Protein AF-A0A7V8SK53-F1 (afdb_monomer_lite)

Structure (mmCIF, N/CA/C/O backbone):
data_AF-A0A7V8SK53-F1
#
_entry.id   AF-A0A7V8SK53-F1
#
loop_
_atom_site.group_PDB
_atom_site.id
_atom_site.type_symbol
_atom_site.label_atom_id
_atom_site.label_alt_id
_atom_site.label_comp_id
_atom_site.label_asym_id
_atom_site.label_entity_id
_atom_site.label_seq_id
_atom_site.pdbx_PDB_ins_code
_atom_site.Cartn_x
_atom_site.Cartn_y
_atom_site.Cartn_z
_atom_site.occupancy
_atom_site.B_iso_or_equiv
_atom_site.auth_seq_id
_atom_site.auth_comp_id
_atom_site.auth_asym_id
_atom_site.auth_atom_id
_atom_site.pdbx_PDB_model_num
ATOM 1 N N . MET A 1 1 ? 17.044 -2.751 9.995 1.00 39.59 1 MET A N 1
ATOM 2 C CA . MET A 1 1 ? 16.589 -4.112 9.636 1.00 39.59 1 MET A CA 1
ATOM 3 C C . MET A 1 1 ? 15.443 -3.980 8.644 1.00 39.59 1 MET A C 1
ATOM 5 O O . MET A 1 1 ? 14.297 -3.995 9.058 1.00 39.59 1 MET A O 1
ATOM 9 N N . THR A 1 2 ? 15.730 -3.757 7.356 1.00 44.28 2 THR A N 1
ATOM 10 C CA . THR A 1 2 ? 14.673 -3.342 6.403 1.00 44.28 2 THR A CA 1
ATOM 11 C C . THR A 1 2 ? 14.855 -3.943 5.008 1.00 44.28 2 THR A C 1
ATOM 13 O O . THR A 1 2 ? 14.433 -3.363 4.018 1.00 44.28 2 THR A O 1
ATOM 16 N N . TYR A 1 3 ? 15.503 -5.106 4.903 1.00 50.75 3 TYR A N 1
ATOM 17 C CA . TYR A 1 3 ? 15.648 -5.792 3.614 1.00 50.75 3 TYR A CA 1
ATOM 18 C C . TYR A 1 3 ? 14.410 -6.612 3.223 1.00 50.75 3 TYR A C 1
ATOM 20 O O . TYR A 1 3 ? 14.279 -6.946 2.059 1.00 50.75 3 TYR A O 1
ATOM 28 N N . GLN A 1 4 ? 13.491 -6.930 4.144 1.00 60.28 4 GLN A N 1
ATOM 29 C CA . GLN A 1 4 ? 12.432 -7.915 3.867 1.00 60.28 4 GLN A CA 1
ATOM 30 C C . GLN A 1 4 ? 11.186 -7.364 3.154 1.00 60.28 4 GLN A C 1
ATOM 32 O O . GLN A 1 4 ? 10.514 -8.130 2.477 1.00 60.28 4 GLN A O 1
ATOM 37 N N . ILE A 1 5 ? 10.868 -6.071 3.276 1.00 67.50 5 ILE A N 1
ATOM 38 C CA . ILE A 1 5 ? 9.607 -5.527 2.736 1.00 67.50 5 ILE A CA 1
ATOM 39 C C . ILE A 1 5 ? 9.683 -5.332 1.219 1.00 67.50 5 ILE A C 1
ATOM 41 O O . ILE A 1 5 ? 8.755 -5.700 0.510 1.00 67.50 5 ILE A O 1
ATOM 45 N N . GLY A 1 6 ? 10.802 -4.805 0.710 1.00 71.06 6 GLY A N 1
ATOM 46 C CA . GLY A 1 6 ? 10.944 -4.513 -0.719 1.00 71.06 6 GLY A CA 1
ATOM 47 C C . GLY A 1 6 ? 10.783 -5.749 -1.607 1.00 71.06 6 GLY A C 1
ATOM 48 O O . GLY A 1 6 ? 10.131 -5.654 -2.636 1.00 71.06 6 GLY A O 1
ATOM 49 N N . TYR A 1 7 ? 11.315 -6.908 -1.195 1.00 81.06 7 TYR A N 1
ATOM 50 C CA . TYR A 1 7 ? 11.164 -8.156 -1.957 1.00 81.06 7 TYR A CA 1
ATOM 51 C C . TYR A 1 7 ? 9.716 -8.639 -2.010 1.00 81.06 7 TYR A C 1
ATOM 53 O O . TYR A 1 7 ? 9.263 -9.025 -3.077 1.00 81.06 7 TYR A O 1
ATOM 61 N N . ARG A 1 8 ? 8.971 -8.523 -0.901 1.00 85.38 8 ARG A N 1
ATOM 62 C CA . ARG A 1 8 ? 7.546 -8.880 -0.877 1.00 85.38 8 ARG A CA 1
ATOM 63 C C . ARG A 1 8 ? 6.751 -8.059 -1.884 1.00 85.38 8 ARG A C 1
ATOM 65 O O . ARG A 1 8 ? 5.964 -8.622 -2.619 1.00 85.38 8 ARG A O 1
ATOM 72 N N . ILE A 1 9 ? 7.023 -6.757 -2.003 1.00 89.19 9 ILE A N 1
ATOM 73 C CA . ILE A 1 9 ? 6.315 -5.927 -2.989 1.00 89.19 9 ILE A CA 1
ATOM 74 C C . ILE A 1 9 ? 6.551 -6.429 -4.422 1.00 89.19 9 ILE A C 1
ATOM 76 O O . ILE A 1 9 ? 5.608 -6.478 -5.201 1.00 89.19 9 ILE A O 1
ATOM 80 N N . TYR A 1 10 ? 7.776 -6.836 -4.764 1.00 90.12 10 TYR A N 1
ATOM 81 C CA . TYR A 1 10 ? 8.065 -7.394 -6.090 1.00 90.12 10 TYR A CA 1
ATOM 82 C C . TYR A 1 10 ? 7.428 -8.768 -6.338 1.00 90.12 10 TYR A C 1
ATOM 84 O O . TYR A 1 10 ? 7.141 -9.085 -7.489 1.00 90.12 10 TYR A O 1
ATOM 92 N N . ASP A 1 11 ? 7.217 -9.563 -5.289 1.00 89.75 11 ASP A N 1
ATOM 93 C CA . ASP A 1 11 ? 6.573 -10.877 -5.388 1.00 89.75 11 ASP A CA 1
ATOM 94 C C . ASP A 1 11 ? 5.034 -10.767 -5.414 1.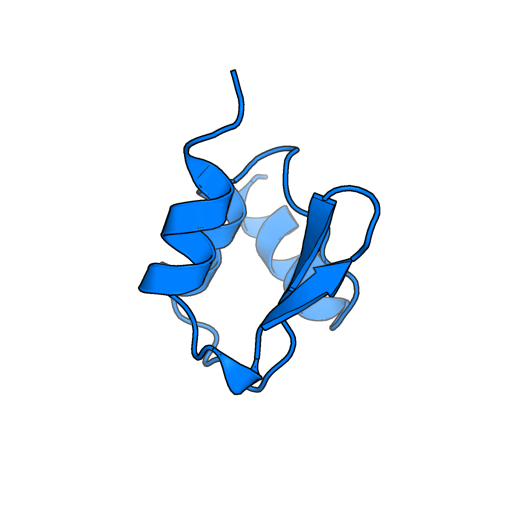00 89.75 11 ASP A C 1
ATOM 96 O O . ASP A 1 11 ? 4.366 -11.550 -6.088 1.00 89.75 11 ASP A O 1
ATOM 100 N N . ASP A 1 12 ? 4.474 -9.791 -4.693 1.00 91.12 12 ASP A N 1
ATOM 101 C CA . ASP A 1 12 ? 3.034 -9.655 -4.444 1.00 91.12 12 ASP A CA 1
ATOM 102 C C . ASP A 1 12 ? 2.319 -8.724 -5.443 1.00 91.12 12 ASP A C 1
ATOM 104 O O . ASP A 1 12 ? 1.092 -8.787 -5.563 1.00 91.12 12 ASP A O 1
ATOM 108 N N . PHE A 1 13 ? 3.051 -7.857 -6.157 1.00 92.25 13 PHE A N 1
ATOM 109 C CA . PHE A 1 13 ? 2.481 -6.876 -7.088 1.00 92.25 13 PHE A CA 1
ATOM 110 C C . PHE A 1 13 ? 3.056 -6.995 -8.507 1.00 92.25 13 PHE A C 1
ATOM 112 O O . PHE A 1 13 ? 4.227 -7.337 -8.683 1.00 92.25 13 PHE A O 1
ATOM 119 N N . PRO A 1 14 ? 2.264 -6.660 -9.546 1.00 93.06 14 PRO A N 1
ATOM 120 C CA . PRO A 1 14 ? 2.747 -6.610 -10.921 1.00 93.06 14 PRO A CA 1
ATOM 121 C C . PRO A 1 14 ? 3.928 -5.647 -11.070 1.00 93.06 14 PRO A C 1
ATOM 123 O O . PRO A 1 14 ? 3.884 -4.521 -10.574 1.00 93.06 14 PRO A O 1
ATOM 126 N N . ILE A 1 15 ? 4.982 -6.057 -11.775 1.00 92.31 15 ILE A N 1
ATOM 127 C CA . ILE A 1 15 ? 6.213 -5.259 -11.881 1.00 92.31 15 ILE A CA 1
ATOM 128 C C . ILE A 1 15 ? 6.005 -3.905 -12.575 1.00 92.31 15 ILE A C 1
ATOM 130 O O . ILE A 1 15 ? 6.692 -2.938 -12.266 1.00 92.31 15 ILE A O 1
ATOM 134 N N . ASP A 1 16 ? 5.035 -3.832 -13.482 1.00 94.94 16 ASP A N 1
ATOM 135 C CA . ASP A 1 16 ? 4.591 -2.630 -14.188 1.00 94.94 16 ASP A CA 1
ATOM 136 C C . ASP A 1 16 ? 3.844 -1.643 -13.283 1.00 94.94 16 ASP A C 1
ATOM 138 O O . ASP A 1 16 ? 3.806 -0.454 -13.586 1.00 94.94 16 ASP A O 1
ATOM 142 N N . SER A 1 17 ? 3.324 -2.108 -12.143 1.00 95.44 17 SER A N 1
ATOM 143 C CA . SER A 1 17 ? 2.737 -1.248 -11.109 1.00 95.44 17 SER A CA 1
ATOM 144 C C . SER A 1 17 ? 3.773 -0.668 -10.138 1.00 95.44 17 SER A C 1
ATOM 146 O O . SER A 1 17 ? 3.419 0.150 -9.293 1.00 95.44 17 SER A O 1
ATOM 148 N N . ILE A 1 18 ? 5.046 -1.084 -10.223 1.00 95.56 18 ILE A N 1
ATOM 149 C CA . ILE A 1 18 ? 6.087 -0.733 -9.249 1.00 95.56 18 ILE A CA 1
ATOM 150 C C . ILE A 1 18 ? 7.096 0.240 -9.860 1.00 95.56 18 ILE A C 1
ATOM 152 O O . ILE A 1 18 ? 7.893 -0.111 -10.731 1.00 95.56 18 ILE A O 1
ATOM 156 N N . GLN A 1 19 ? 7.166 1.444 -9.299 1.00 95.25 19 GLN A N 1
ATOM 157 C CA . GLN A 1 19 ? 8.209 2.419 -9.594 1.00 95.25 19 GLN A CA 1
ATOM 158 C C . GLN A 1 19 ? 9.187 2.538 -8.423 1.00 95.25 19 GLN A C 1
ATOM 160 O O . GLN A 1 19 ? 8.803 2.784 -7.282 1.00 95.25 19 GLN A O 1
ATOM 165 N N . LYS A 1 20 ? 10.485 2.399 -8.708 1.00 93.06 20 LYS A N 1
ATOM 166 C CA . LYS A 1 20 ? 11.557 2.554 -7.718 1.00 93.06 20 LYS A CA 1
ATOM 167 C C . LYS A 1 20 ? 12.212 3.925 -7.820 1.00 93.06 20 LYS A C 1
ATOM 169 O O . LYS A 1 20 ? 12.623 4.334 -8.905 1.00 93.06 20 LYS A O 1
ATOM 174 N N . TYR A 1 21 ? 12.400 4.580 -6.680 1.00 90.62 21 TYR A N 1
ATOM 175 C CA . TYR A 1 21 ? 13.114 5.853 -6.588 1.00 90.62 21 TYR A CA 1
ATOM 176 C C . TYR A 1 21 ? 14.543 5.692 -6.052 1.00 90.62 21 TYR A C 1
ATOM 178 O O . TYR A 1 21 ? 14.928 4.669 -5.474 1.00 90.62 21 TYR A O 1
ATOM 186 N N . SER A 1 22 ? 15.361 6.725 -6.270 1.00 86.19 22 SER A N 1
ATOM 187 C CA . SER A 1 22 ? 16.780 6.767 -5.889 1.00 86.19 22 SER A CA 1
ATOM 188 C C . SER A 1 22 ? 17.007 6.759 -4.375 1.00 86.19 22 SER A C 1
ATOM 190 O O . SER A 1 22 ? 18.044 6.285 -3.910 1.00 86.19 22 SER A O 1
ATOM 192 N N . ASP A 1 23 ? 16.024 7.215 -3.601 1.00 88.56 23 ASP A N 1
ATOM 193 C CA . ASP A 1 23 ? 16.015 7.216 -2.135 1.00 88.56 23 ASP A CA 1
ATOM 194 C C . ASP A 1 23 ? 15.620 5.857 -1.522 1.00 88.56 23 ASP A C 1
ATOM 196 O O . ASP A 1 23 ? 15.511 5.737 -0.302 1.00 88.56 23 ASP A O 1
ATOM 200 N N . LYS A 1 24 ? 15.481 4.817 -2.360 1.00 84.31 24 LYS A N 1
ATOM 201 C CA . LYS A 1 24 ? 15.070 3.447 -2.003 1.00 84.31 24 LYS A CA 1
ATOM 202 C C . LYS A 1 24 ? 13.595 3.311 -1.617 1.00 84.31 24 LYS A C 1
ATOM 204 O O . LYS A 1 24 ? 13.220 2.267 -1.082 1.00 84.31 24 LYS A O 1
ATOM 209 N N . THR A 1 25 ? 12.764 4.309 -1.910 1.00 90.62 25 THR A N 1
ATOM 210 C CA . THR A 1 25 ? 11.306 4.169 -1.824 1.00 90.62 25 THR A CA 1
ATOM 211 C C . THR A 1 25 ? 10.740 3.474 -3.064 1.00 90.62 25 THR A C 1
ATOM 213 O O . THR A 1 25 ? 11.356 3.454 -4.137 1.00 90.62 25 THR A O 1
ATOM 216 N N . LEU A 1 26 ? 9.567 2.864 -2.891 1.00 93.56 26 LEU A N 1
ATOM 217 C CA . LEU A 1 26 ? 8.779 2.245 -3.951 1.00 93.56 26 LEU A CA 1
ATOM 218 C C . LEU A 1 26 ? 7.415 2.937 -3.996 1.00 93.56 26 LEU A C 1
ATOM 220 O O . LEU A 1 26 ? 6.782 3.101 -2.951 1.00 93.56 26 LEU A O 1
ATOM 224 N N . LEU A 1 27 ? 6.970 3.320 -5.188 1.00 95.25 27 LEU A N 1
ATOM 225 C CA . LEU A 1 27 ? 5.577 3.654 -5.466 1.00 95.25 27 LEU A CA 1
ATOM 226 C C . LEU A 1 27 ? 4.929 2.439 -6.117 1.00 95.25 27 LEU A C 1
ATOM 228 O O . LEU A 1 27 ? 5.469 1.894 -7.077 1.00 95.25 27 LEU A O 1
ATOM 232 N N . VAL A 1 28 ? 3.792 2.026 -5.568 1.00 95.38 28 VAL A N 1
ATOM 233 C CA . VAL A 1 28 ? 2.933 0.996 -6.148 1.00 95.38 28 VAL A CA 1
ATOM 234 C C . VAL A 1 28 ? 1.659 1.689 -6.603 1.00 95.38 28 VAL A C 1
ATOM 236 O O . VAL A 1 28 ? 0.933 2.238 -5.773 1.00 95.38 28 VAL A O 1
ATOM 239 N N . GLU A 1 29 ? 1.414 1.697 -7.906 1.00 96.19 29 GLU A N 1
ATOM 240 C CA . GLU A 1 29 ? 0.282 2.381 -8.525 1.00 96.19 29 GLU A CA 1
ATOM 241 C C . GLU A 1 29 ? -0.408 1.455 -9.526 1.00 96.19 29 GLU A C 1
ATOM 243 O O . GLU A 1 29 ? 0.221 0.881 -10.411 1.00 96.19 29 GLU A O 1
ATOM 248 N N . GLY A 1 30 ? -1.721 1.301 -9.384 1.00 94.44 30 GLY A N 1
ATOM 249 C CA . GLY A 1 30 ? -2.506 0.434 -10.248 1.00 94.44 30 GLY A CA 1
ATOM 250 C C . GLY A 1 30 ? -3.945 0.290 -9.773 1.00 94.44 30 GLY A C 1
ATOM 251 O O . GLY A 1 30 ? -4.332 0.771 -8.707 1.00 94.44 30 GLY A O 1
ATOM 252 N N . MET A 1 31 ? -4.751 -0.397 -10.579 1.00 94.12 31 MET A N 1
ATOM 253 C CA . MET A 1 31 ? -6.114 -0.765 -10.207 1.00 94.12 31 MET A CA 1
ATOM 254 C C . MET A 1 31 ? -6.100 -2.108 -9.482 1.00 94.12 31 MET A C 1
ATOM 256 O O . MET A 1 31 ? -6.049 -3.164 -10.109 1.00 94.12 31 MET A O 1
ATOM 260 N N . PHE A 1 32 ? -6.167 -2.057 -8.153 1.00 91.88 32 PHE A N 1
ATOM 261 C CA . PHE A 1 32 ? -6.238 -3.244 -7.307 1.00 91.88 32 PHE A CA 1
ATOM 262 C C . PHE A 1 32 ? -7.651 -3.419 -6.746 1.00 91.88 32 PHE A C 1
ATOM 264 O O . PHE A 1 32 ? -8.260 -2.444 -6.295 1.00 91.88 32 PHE A O 1
ATOM 271 N N . PRO A 1 33 ? -8.195 -4.645 -6.738 1.00 92.62 33 PRO A N 1
ATOM 272 C CA . PRO A 1 33 ? -9.468 -4.894 -6.088 1.00 92.62 33 PRO A CA 1
ATOM 273 C C . PRO A 1 33 ? -9.322 -4.707 -4.571 1.00 92.62 33 PRO A C 1
ATOM 275 O O . PRO A 1 33 ? -8.407 -5.249 -3.946 1.00 92.62 33 PRO A O 1
ATOM 278 N N . LYS A 1 34 ? -10.260 -3.963 -3.977 1.00 92.19 34 LYS A N 1
ATOM 279 C CA . LYS A 1 34 ? -10.388 -3.775 -2.526 1.00 92.19 34 LYS A CA 1
ATOM 280 C C . LYS A 1 34 ? -10.806 -5.093 -1.861 1.00 92.19 34 LYS A C 1
ATOM 282 O O . LYS A 1 34 ? -11.988 -5.368 -1.688 1.00 92.19 34 LYS A O 1
ATOM 287 N N . THR A 1 35 ? -9.826 -5.937 -1.560 1.00 94.12 35 THR A N 1
ATOM 288 C CA . THR A 1 35 ? -10.007 -7.263 -0.947 1.00 94.12 35 THR A CA 1
ATOM 289 C C . THR A 1 35 ? -9.435 -7.283 0.464 1.00 94.12 35 THR A C 1
ATOM 291 O O . THR A 1 35 ? -8.511 -6.527 0.761 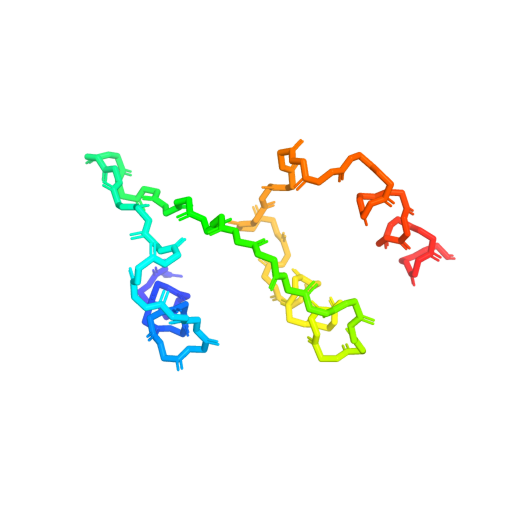1.00 94.12 35 THR A O 1
ATOM 294 N N . ASP A 1 36 ? -9.911 -8.194 1.316 1.00 93.38 36 ASP A N 1
ATOM 295 C CA . ASP A 1 36 ? -9.367 -8.384 2.673 1.00 93.38 36 ASP A CA 1
ATOM 296 C C . ASP A 1 36 ? -7.855 -8.633 2.669 1.00 93.38 36 ASP A C 1
ATOM 298 O O . ASP A 1 36 ? -7.139 -8.169 3.556 1.00 93.38 36 ASP A O 1
ATOM 302 N N . TRP A 1 37 ? -7.352 -9.317 1.634 1.00 91.81 37 TRP A N 1
ATOM 303 C CA . TRP A 1 37 ? -5.920 -9.509 1.436 1.00 91.81 37 TRP A CA 1
ATOM 304 C C . TRP A 1 37 ? -5.189 -8.175 1.269 1.00 91.81 37 TRP A C 1
ATOM 306 O O . TRP A 1 37 ? -4.194 -7.954 1.951 1.00 91.81 37 TRP A O 1
ATOM 316 N N . LEU A 1 38 ? -5.698 -7.262 0.434 1.00 93.44 38 LEU A N 1
ATOM 317 C CA . LEU A 1 38 ? -5.080 -5.951 0.218 1.00 93.44 38 LEU A CA 1
ATOM 318 C C . LEU A 1 38 ? -5.070 -5.118 1.508 1.00 93.44 38 LEU A C 1
ATOM 320 O O . LEU A 1 38 ? -4.038 -4.548 1.862 1.00 93.44 38 LEU A O 1
ATOM 324 N N . TYR A 1 39 ? -6.190 -5.080 2.238 1.00 94.44 39 TYR A N 1
ATOM 325 C CA . TYR A 1 39 ? -6.261 -4.365 3.516 1.00 94.44 39 TYR A CA 1
ATOM 326 C C . TYR A 1 39 ? -5.291 -4.958 4.541 1.00 94.44 39 TYR A C 1
ATOM 328 O O . TYR A 1 39 ? -4.482 -4.231 5.118 1.00 94.44 39 TYR A O 1
ATOM 336 N N . GLY A 1 40 ? -5.312 -6.282 4.725 1.00 93.38 40 GLY A N 1
ATOM 33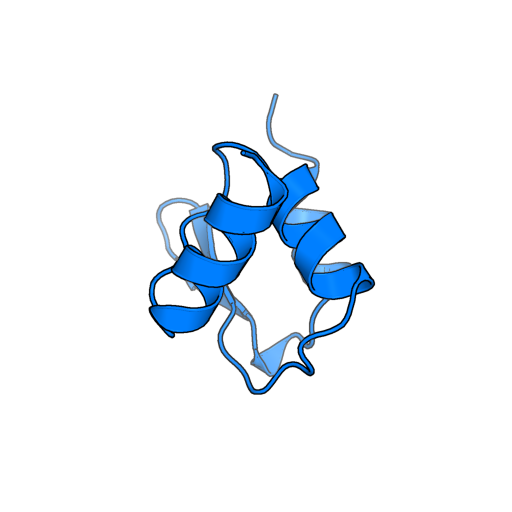7 C CA . GLY A 1 40 ? -4.404 -6.981 5.633 1.00 93.38 40 GLY A CA 1
ATOM 338 C C . GLY A 1 40 ? -2.935 -6.784 5.258 1.00 93.38 40 GLY A C 1
ATOM 339 O O . GLY A 1 40 ? -2.098 -6.564 6.135 1.00 93.38 40 GLY A O 1
ATOM 340 N N . TYR A 1 41 ? -2.627 -6.782 3.960 1.00 93.31 41 TYR A N 1
ATOM 341 C CA . TYR A 1 41 ? -1.288 -6.521 3.452 1.00 93.31 41 TYR A CA 1
ATOM 342 C C . TYR A 1 41 ? -0.807 -5.126 3.837 1.00 93.31 41 TYR A C 1
ATOM 344 O O . TYR A 1 41 ? 0.233 -4.999 4.485 1.00 93.31 41 TYR A O 1
ATOM 352 N N . ILE A 1 42 ? -1.587 -4.089 3.514 1.00 93.50 42 ILE A N 1
ATOM 353 C CA . ILE A 1 42 ? -1.250 -2.696 3.829 1.00 93.50 42 ILE A CA 1
ATOM 354 C C . ILE A 1 42 ? -1.069 -2.515 5.341 1.00 93.50 42 ILE A C 1
ATOM 356 O O . ILE A 1 42 ? -0.084 -1.915 5.772 1.00 93.50 42 ILE A O 1
ATOM 360 N N . LEU A 1 43 ? -1.964 -3.077 6.159 1.00 92.56 43 LEU A N 1
ATOM 361 C CA . LEU A 1 43 ? -1.861 -3.011 7.621 1.00 92.56 43 LEU A CA 1
ATOM 362 C C . LEU A 1 43 ? -0.595 -3.703 8.145 1.00 92.56 43 LEU A C 1
ATOM 364 O O . LEU A 1 43 ? 0.052 -3.190 9.059 1.00 92.56 43 LEU A O 1
ATOM 368 N N . SER A 1 44 ? -0.195 -4.827 7.542 1.00 91.75 44 SER A N 1
ATOM 369 C CA . SER A 1 44 ? 1.013 -5.563 7.937 1.00 91.75 44 SER A CA 1
ATOM 370 C C . SER A 1 44 ? 2.314 -4.781 7.711 1.00 91.75 44 SER A C 1
ATOM 372 O O . SER A 1 44 ? 3.314 -5.043 8.383 1.00 91.75 44 SER A O 1
ATOM 374 N N . LEU A 1 45 ? 2.306 -3.797 6.802 1.00 90.62 45 LEU A N 1
ATOM 375 C CA . LEU A 1 45 ? 3.450 -2.916 6.539 1.00 90.62 45 LEU A CA 1
ATOM 376 C C . LEU A 1 45 ? 3.642 -1.857 7.637 1.00 90.62 45 LEU A C 1
ATOM 378 O O . LEU A 1 45 ? 4.725 -1.273 7.750 1.00 90.62 45 LEU A O 1
ATOM 382 N N . GLY A 1 46 ? 2.620 -1.609 8.461 1.00 90.06 46 GLY A N 1
ATOM 383 C CA . GLY A 1 46 ? 2.672 -0.657 9.567 1.00 90.06 46 GLY A CA 1
ATOM 384 C C . GLY A 1 46 ? 3.140 0.733 9.123 1.00 90.06 46 GLY A C 1
ATOM 385 O O . GLY A 1 46 ? 2.603 1.323 8.193 1.00 90.06 46 GLY A O 1
ATOM 386 N N . GLN A 1 47 ? 4.173 1.268 9.777 1.00 90.25 47 GLN A N 1
ATOM 387 C CA . GLN A 1 47 ? 4.702 2.609 9.482 1.00 90.25 47 GLN A CA 1
ATOM 388 C C . GLN A 1 47 ? 5.539 2.686 8.190 1.00 90.25 47 GLN A C 1
ATOM 390 O O . GLN A 1 47 ? 5.972 3.773 7.814 1.00 90.25 47 GLN A O 1
ATOM 395 N N . ALA A 1 48 ? 5.798 1.560 7.514 1.00 90.81 48 ALA A N 1
ATOM 396 C CA . ALA A 1 48 ? 6.604 1.529 6.292 1.00 90.81 48 ALA A CA 1
ATOM 397 C C . ALA A 1 48 ? 5.817 1.911 5.024 1.00 90.81 48 ALA A C 1
ATOM 399 O O . ALA A 1 48 ? 6.419 2.028 3.958 1.00 90.81 48 ALA A O 1
ATOM 400 N N . VAL A 1 49 ? 4.496 2.098 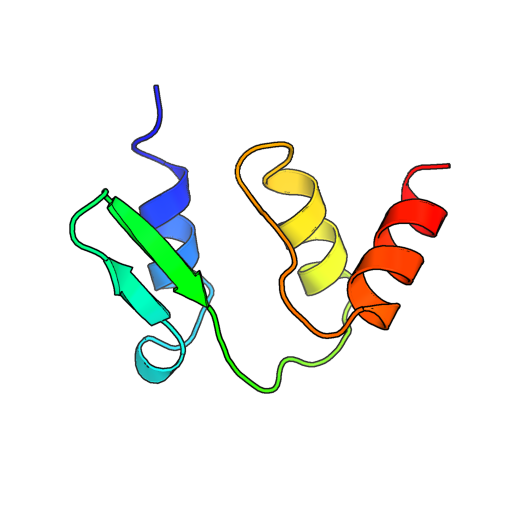5.123 1.00 92.56 49 VAL A N 1
ATOM 401 C CA . VAL A 1 49 ? 3.619 2.434 3.995 1.00 92.56 49 VAL A CA 1
ATOM 402 C C . VAL A 1 49 ? 2.937 3.783 4.203 1.00 92.56 49 VAL A C 1
ATOM 404 O O . VAL A 1 49 ? 2.586 4.174 5.316 1.00 92.56 49 VAL A O 1
ATOM 407 N N . LYS A 1 50 ? 2.718 4.498 3.100 1.00 94.00 50 LYS A N 1
ATOM 408 C CA . LYS A 1 50 ? 1.916 5.717 3.059 1.00 94.00 50 LYS A CA 1
ATOM 409 C C . LYS A 1 50 ? 0.942 5.624 1.892 1.00 94.00 50 LYS A C 1
ATOM 411 O O . LYS A 1 50 ? 1.370 5.518 0.749 1.00 94.00 50 LYS A O 1
ATOM 416 N N . ILE A 1 51 ? -0.353 5.721 2.184 1.00 94.75 51 ILE A N 1
ATOM 417 C CA . ILE A 1 51 ?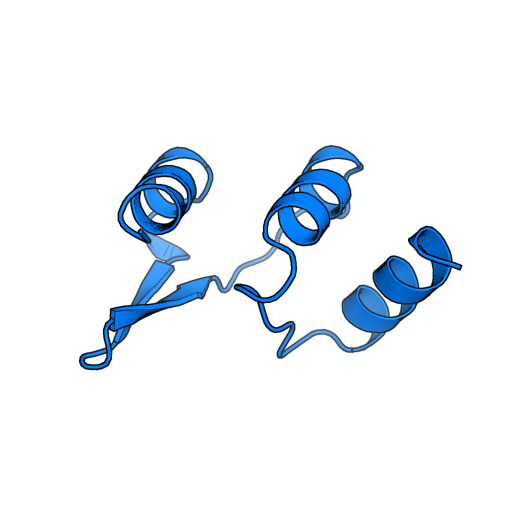 -1.383 5.858 1.150 1.00 94.75 51 ILE A CA 1
ATOM 418 C C . ILE A 1 51 ? -1.345 7.293 0.621 1.00 94.75 51 ILE A C 1
ATOM 420 O O . ILE A 1 51 ? -1.519 8.243 1.393 1.00 94.75 51 ILE A O 1
ATOM 424 N N . ILE A 1 52 ? -1.064 7.432 -0.675 1.00 95.56 52 ILE A N 1
ATOM 425 C CA . ILE A 1 52 ? -1.097 8.710 -1.397 1.00 95.56 52 ILE A CA 1
ATOM 426 C C . ILE A 1 52 ? -2.521 8.947 -1.893 1.00 95.56 52 ILE A C 1
ATOM 428 O O . ILE A 1 52 ? -3.154 9.916 -1.484 1.00 95.56 52 ILE A O 1
ATOM 432 N N . GLU A 1 53 ? -3.039 8.002 -2.674 1.00 94.62 53 GLU A N 1
ATOM 433 C CA . GLU A 1 53 ? -4.395 7.977 -3.211 1.00 94.62 53 GLU A CA 1
ATOM 434 C C . GLU A 1 53 ? -4.882 6.520 -3.343 1.00 94.62 53 GLU A C 1
ATOM 436 O O . GLU A 1 53 ? -4.057 5.602 -3.381 1.00 94.62 53 GLU A O 1
ATOM 441 N N . PRO A 1 54 ? -6.204 6.293 -3.411 1.00 94.94 54 PRO A N 1
ATOM 442 C CA . PRO A 1 54 ? -7.260 7.276 -3.170 1.00 94.94 54 PRO A CA 1
ATOM 443 C C . PRO A 1 54 ? -7.490 7.522 -1.661 1.00 94.94 54 PRO A C 1
ATOM 445 O O . PRO A 1 54 ? -7.094 6.731 -0.802 1.00 94.94 54 PRO A O 1
ATOM 448 N N . LEU A 1 55 ? -8.080 8.673 -1.311 1.00 92.88 55 LEU A N 1
ATOM 449 C CA . LEU A 1 55 ? -8.235 9.090 0.094 1.00 92.88 55 LEU A CA 1
ATOM 450 C C . LEU A 1 55 ? -9.248 8.227 0.868 1.00 92.88 55 LEU A C 1
ATOM 452 O O . LEU A 1 55 ? -9.101 8.046 2.076 1.00 92.88 55 LEU A O 1
ATOM 456 N N . ASP A 1 56 ? -10.251 7.686 0.182 1.00 93.50 56 ASP A N 1
ATOM 457 C CA . ASP A 1 56 ? -11.250 6.772 0.743 1.00 93.50 56 ASP A CA 1
ATOM 458 C C . ASP A 1 56 ? -10.605 5.475 1.257 1.00 93.50 56 ASP A C 1
ATOM 460 O O . ASP A 1 56 ? -10.905 5.053 2.370 1.00 93.50 56 ASP A O 1
ATOM 464 N N . LEU A 1 57 ? -9.633 4.908 0.532 1.00 93.62 57 LEU A N 1
ATOM 465 C CA . 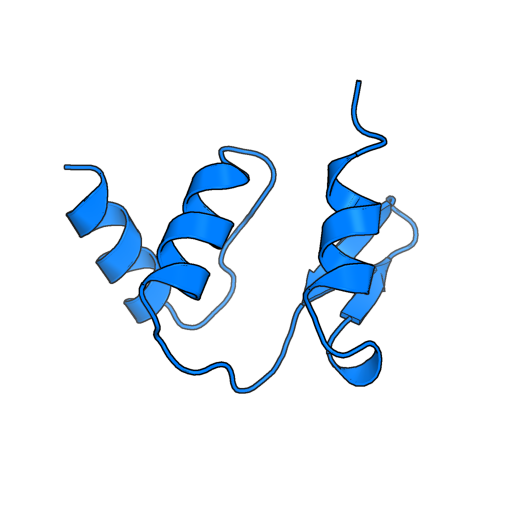LEU A 1 57 ? -8.877 3.730 0.976 1.00 93.62 57 LEU A CA 1
ATOM 466 C C . LEU A 1 57 ? -8.190 3.982 2.326 1.00 93.62 57 LEU A C 1
ATOM 468 O O . LEU A 1 57 ? -8.186 3.131 3.216 1.00 93.62 57 LEU A O 1
ATOM 472 N N . LYS A 1 58 ? -7.628 5.181 2.505 1.00 92.69 58 LYS A N 1
ATOM 473 C CA . LYS A 1 58 ? -7.027 5.584 3.780 1.00 92.69 58 LYS A CA 1
ATOM 474 C C . LYS A 1 58 ? -8.072 5.663 4.898 1.00 92.69 58 LYS A C 1
ATOM 476 O O . LYS A 1 58 ? -7.767 5.280 6.024 1.00 92.69 58 LYS A O 1
ATOM 481 N N . GLN A 1 59 ? -9.271 6.170 4.610 1.00 93.56 59 GLN A N 1
ATOM 482 C CA . GLN A 1 59 ? -10.358 6.254 5.592 1.00 93.56 59 GLN A CA 1
ATOM 483 C C . GLN A 1 59 ? -10.849 4.864 6.008 1.00 93.56 59 GLN A C 1
ATOM 485 O O . GLN A 1 59 ? -10.972 4.606 7.202 1.00 93.56 59 GLN A O 1
ATOM 490 N N . GLU A 1 60 ? -11.039 3.958 5.046 1.00 94.31 60 GLU A N 1
ATOM 491 C CA . GLU A 1 60 ? -11.439 2.566 5.289 1.00 94.31 60 GLU A CA 1
ATOM 492 C C . GLU A 1 60 ? -10.449 1.847 6.221 1.00 94.31 60 GLU A C 1
ATOM 494 O O . GLU A 1 60 ? -10.853 1.230 7.206 1.00 94.31 60 GLU A O 1
ATOM 499 N N . LEU A 1 61 ? -9.142 1.993 5.975 1.00 92.88 61 LEU A N 1
ATOM 500 C CA . LEU A 1 61 ? -8.094 1.406 6.820 1.00 92.88 61 LEU A CA 1
ATOM 501 C C . LEU A 1 61 ? -8.102 1.952 8.254 1.00 92.88 61 LEU A C 1
ATOM 503 O O . LEU A 1 61 ? -7.873 1.197 9.195 1.00 92.88 61 LEU A O 1
ATOM 507 N N . ILE A 1 62 ? -8.376 3.247 8.436 1.00 91.31 62 ILE A N 1
ATOM 508 C CA . ILE A 1 62 ? -8.484 3.855 9.771 1.00 91.31 62 ILE A CA 1
ATOM 509 C C . ILE A 1 62 ? -9.675 3.265 10.534 1.00 91.31 62 ILE A C 1
ATOM 511 O O . ILE A 1 62 ? -9.557 3.005 11.728 1.00 91.31 62 ILE A O 1
ATOM 515 N N . THR A 1 63 ? -10.800 3.011 9.859 1.00 92.88 63 THR A N 1
ATOM 516 C CA . THR A 1 63 ? -11.968 2.364 10.474 1.00 92.88 63 THR A CA 1
ATOM 517 C C . THR A 1 63 ? -11.675 0.936 10.932 1.00 92.88 63 THR A C 1
ATOM 519 O O . THR A 1 63 ? -12.230 0.524 11.940 1.00 92.88 63 THR A O 1
ATOM 522 N N . ILE A 1 64 ? -10.794 0.195 10.250 1.00 90.38 64 ILE A N 1
ATOM 523 C CA . ILE A 1 64 ? -10.416 -1.177 10.644 1.00 90.38 64 ILE A CA 1
ATOM 524 C C . ILE A 1 64 ? -9.560 -1.199 11.925 1.00 90.38 64 ILE A C 1
ATOM 526 O O . ILE A 1 64 ? -9.580 -2.182 12.662 1.00 90.38 64 ILE A O 1
ATOM 530 N N . ILE A 1 65 ? -8.782 -0.142 12.180 1.00 84.75 65 ILE A N 1
ATOM 531 C CA . ILE A 1 65 ? -7.848 -0.068 13.319 1.00 84.75 65 ILE A CA 1
ATOM 532 C C . ILE A 1 65 ? -8.530 0.455 14.602 1.00 84.75 65 ILE A C 1
ATOM 534 O O . ILE A 1 65 ? -8.010 0.222 15.694 1.00 84.75 65 ILE A O 1
ATOM 538 N N . ASN A 1 66 ? -9.657 1.163 14.475 1.00 70.75 66 ASN A N 1
ATOM 539 C CA . ASN A 1 66 ? -10.422 1.737 15.593 1.00 70.75 66 ASN A CA 1
ATOM 540 C C . ASN A 1 66 ? -11.414 0.741 16.199 1.00 70.75 66 ASN A C 1
ATOM 542 O O . ASN A 1 66 ? -11.559 0.771 17.441 1.00 70.75 66 ASN A O 1
#

Foldseek 3Di:
DPPPPVVCCPVVADPVQWDADPVRDIGGDDDDPPDPVVLVSQVVCPPVDDAPDDVVSVVVSVVVVD

Radius of gyration: 12.13 Å; chains: 1; bounding box: 29×20×30 Å

Organism: NCBI:txid1494461

InterPro domains:
  IPR057727 WCX domain [PF25583] (7-64)

Secondary structure (DSSP, 8-state):
--SHHHHHHHHHS-GGGEEE-TTS-EEE-S-----HHHHHHHHHTGGG----S-HHHHHHHHHHH-

Sequence (66 aa):
MTYQIGYRIYDDFPIDSIQKYSDKTLLVEGMFPKTDWLYGYILSLGQAVKIIEPLDLKQELITIIN

pLDDT: mean 88.5, std 11.64, range [39.59, 96.19]